Protein AF-A0A6P1DC90-F1 (afdb_monomer_lite)

Radius of gyration: 18.35 Å; chains: 1; bounding box: 37×31×52 Å

Foldseek 3Di:
DWAAVVVVVVVVVVVVVVVCVVVVHDPVVDPDDDDDDQPPWDWDADPVPRHTPDTIDHPPDCPCVVVVVVVVPDPVD

Secondary structure (DSSP, 8-state):
-EE-HHHHHHHHHHHHHHHHHHTT--GGG-S-------SS-B--B-TTT--BSSPEEPTT--TTHHHHHHHHTSTT-

Organism: NCBI:txid135487

Structure (mmCIF, N/CA/C/O backbone):
data_AF-A0A6P1DC90-F1
#
_entry.id   AF-A0A6P1DC90-F1
#
loop_
_atom_site.group_PDB
_atom_site.id
_atom_site.type_symbol
_atom_site.label_atom_id
_atom_site.label_alt_id
_atom_site.label_comp_id
_atom_site.label_asym_id
_atom_site.label_entity_id
_atom_site.label_seq_id
_atom_site.pdbx_PDB_ins_code
_atom_site.Cartn_x
_atom_site.Cartn_y
_atom_site.Cartn_z
_atom_site.occupancy
_atom_site.B_iso_or_equiv
_atom_site.auth_seq_id
_atom_site.auth_comp_id
_atom_site.auth_asym_id
_atom_site.auth_atom_id
_atom_site.pdbx_PDB_model_num
ATOM 1 N N . VAL A 1 1 ? 12.453 5.663 -6.821 1.00 94.19 1 VAL A N 1
ATOM 2 C CA . VAL A 1 1 ? 11.944 6.126 -5.514 1.00 94.19 1 VAL A CA 1
ATOM 3 C C . VAL A 1 1 ? 11.376 4.939 -4.752 1.00 94.19 1 VAL A C 1
ATOM 5 O O . VAL A 1 1 ? 10.624 4.159 -5.327 1.00 94.19 1 VAL A O 1
ATOM 8 N N . GLU A 1 2 ? 11.746 4.779 -3.482 1.00 97.50 2 GLU A N 1
ATOM 9 C CA . GLU A 1 2 ? 11.247 3.699 -2.621 1.00 97.50 2 GLU A CA 1
ATOM 10 C C . GLU A 1 2 ? 10.653 4.260 -1.333 1.00 97.50 2 GLU A C 1
ATOM 12 O O . GLU A 1 2 ? 11.175 5.238 -0.807 1.00 97.50 2 GLU A O 1
ATOM 17 N N . HIS A 1 3 ? 9.615 3.611 -0.802 1.00 97.62 3 HIS A N 1
ATOM 18 C CA . HIS A 1 3 ? 9.045 3.921 0.514 1.00 97.62 3 HIS A CA 1
ATOM 19 C C . HIS A 1 3 ? 9.000 2.671 1.396 1.00 97.62 3 HIS A C 1
ATOM 21 O O . HIS A 1 3 ? 8.765 1.569 0.901 1.00 97.62 3 HIS A O 1
ATOM 27 N N . ASN A 1 4 ? 9.161 2.837 2.710 1.00 98.06 4 ASN A N 1
ATOM 28 C CA . ASN A 1 4 ? 8.969 1.754 3.673 1.00 98.06 4 ASN A CA 1
ATOM 29 C C . ASN A 1 4 ? 7.459 1.439 3.831 1.00 98.06 4 ASN A C 1
ATOM 31 O O . ASN A 1 4 ? 6.71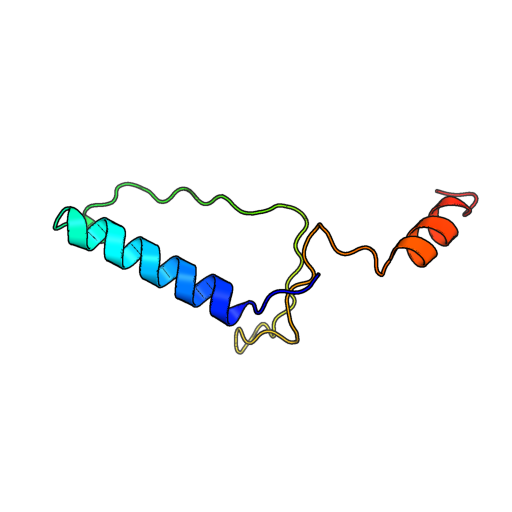1 2.308 4.285 1.00 98.06 4 ASN A O 1
ATOM 35 N N . PRO A 1 5 ? 6.980 0.219 3.504 1.00 97.50 5 PRO A N 1
ATOM 36 C CA . PRO A 1 5 ? 5.564 -0.137 3.616 1.00 97.50 5 PRO A CA 1
ATOM 37 C C . PRO A 1 5 ? 5.045 -0.121 5.055 1.00 97.50 5 PRO A C 1
ATOM 39 O O . PRO A 1 5 ? 3.873 0.178 5.272 1.00 97.50 5 PRO A O 1
ATOM 42 N N . VAL A 1 6 ? 5.911 -0.414 6.033 1.00 97.88 6 VAL A N 1
ATOM 43 C CA . VAL A 1 6 ? 5.548 -0.369 7.456 1.00 97.88 6 VAL A CA 1
ATOM 44 C C . VAL A 1 6 ? 5.256 1.069 7.873 1.00 97.88 6 VAL A C 1
ATOM 46 O O . VAL A 1 6 ? 4.234 1.319 8.501 1.00 97.88 6 VAL A O 1
ATOM 49 N N . GLU A 1 7 ? 6.075 2.029 7.435 1.00 98.00 7 GLU A N 1
ATOM 50 C CA . GLU A 1 7 ? 5.812 3.442 7.713 1.00 98.00 7 GLU A CA 1
ATOM 51 C C . GLU A 1 7 ? 4.510 3.911 7.046 1.00 98.00 7 GLU A C 1
ATOM 53 O O . GLU A 1 7 ? 3.700 4.572 7.690 1.00 98.00 7 GLU A O 1
ATOM 58 N N . ILE A 1 8 ? 4.254 3.536 5.785 1.00 96.81 8 ILE A N 1
ATOM 59 C CA . ILE A 1 8 ? 2.985 3.865 5.105 1.00 96.81 8 ILE A CA 1
ATOM 60 C C . ILE A 1 8 ? 1.784 3.390 5.938 1.00 96.81 8 ILE A C 1
ATOM 62 O O . ILE A 1 8 ? 0.816 4.137 6.117 1.00 96.81 8 ILE A O 1
ATOM 66 N N . TRP A 1 9 ? 1.851 2.168 6.467 1.00 96.62 9 TRP A N 1
ATOM 67 C CA . TRP A 1 9 ? 0.805 1.594 7.310 1.00 96.62 9 TRP A CA 1
ATOM 68 C C . TRP A 1 9 ? 0.649 2.348 8.635 1.00 96.62 9 TRP A C 1
ATOM 70 O O . TRP A 1 9 ? -0.445 2.812 8.955 1.00 96.62 9 TRP A O 1
ATOM 80 N N . GLU A 1 10 ? 1.741 2.542 9.372 1.00 98.06 10 GLU A N 1
ATOM 81 C CA . GLU A 1 10 ? 1.734 3.219 10.673 1.00 98.06 10 GLU A CA 1
ATOM 82 C C . GLU A 1 10 ? 1.206 4.653 10.571 1.00 98.06 10 GLU A C 1
ATOM 84 O O . GLU A 1 10 ? 0.370 5.073 11.376 1.00 98.06 10 GLU A O 1
ATOM 89 N N . ARG A 1 11 ? 1.631 5.397 9.543 1.00 98.06 11 ARG A N 1
ATOM 90 C CA . ARG A 1 11 ? 1.139 6.755 9.277 1.00 98.06 11 ARG A CA 1
ATOM 91 C C . ARG A 1 11 ? -0.353 6.753 8.963 1.00 98.06 11 ARG A C 1
ATOM 93 O O . ARG A 1 11 ? -1.070 7.607 9.482 1.00 98.06 11 ARG A O 1
ATOM 100 N N . SER A 1 12 ? -0.825 5.786 8.176 1.00 97.50 12 SER A N 1
ATOM 101 C CA . SER A 1 12 ? -2.249 5.633 7.849 1.00 97.50 12 SER A CA 1
ATOM 102 C C . SER A 1 12 ? -3.087 5.363 9.105 1.00 97.50 12 SER A C 1
ATOM 104 O O . SER A 1 12 ? -4.102 6.023 9.330 1.00 97.50 12 SER A O 1
ATOM 106 N N . CYS A 1 13 ? -2.634 4.466 9.985 1.00 97.31 13 CYS A N 1
ATOM 107 C CA . CYS A 1 13 ? -3.292 4.217 11.269 1.00 97.31 13 CYS A CA 1
ATOM 108 C C . CYS A 1 13 ? -3.314 5.464 12.164 1.00 97.31 13 CYS A C 1
ATOM 110 O O . CYS A 1 13 ? -4.354 5.787 12.742 1.00 97.31 13 CYS A O 1
ATOM 112 N N . ALA A 1 14 ? -2.194 6.186 12.255 1.00 98.31 14 ALA A N 1
ATOM 113 C CA . ALA A 1 14 ? -2.078 7.376 13.094 1.00 98.31 14 ALA A CA 1
ATOM 114 C C . ALA A 1 14 ? -3.052 8.489 12.670 1.00 98.31 14 ALA A C 1
ATOM 116 O O . ALA A 1 14 ? -3.702 9.106 13.522 1.00 98.31 14 ALA A O 1
ATOM 117 N N . VAL A 1 15 ? -3.202 8.737 11.362 1.00 97.69 15 VAL A N 1
ATOM 118 C CA . VAL A 1 15 ? -4.149 9.752 10.872 1.00 97.69 15 VAL A CA 1
ATOM 119 C C . VAL A 1 15 ? -5.605 9.337 11.083 1.00 97.69 15 VAL A C 1
ATOM 121 O O . VAL A 1 15 ? -6.410 10.188 11.460 1.00 97.69 15 VAL A O 1
ATOM 124 N N . ILE A 1 16 ? -5.941 8.048 10.939 1.00 97.44 16 ILE A N 1
ATOM 125 C CA . ILE A 1 16 ? -7.291 7.529 11.225 1.00 97.44 16 ILE A CA 1
ATOM 126 C C . ILE A 1 16 ? -7.639 7.742 12.704 1.00 97.44 16 ILE A C 1
ATOM 128 O O . ILE A 1 16 ? -8.685 8.310 13.017 1.00 97.44 16 ILE A O 1
ATOM 132 N N . GLN A 1 17 ? -6.747 7.346 13.617 1.00 97.31 17 GLN A N 1
ATOM 133 C CA . GLN A 1 17 ? -6.950 7.527 15.059 1.00 97.31 17 GLN A CA 1
ATOM 134 C C . GLN A 1 17 ? -7.103 9.005 15.431 1.00 97.31 17 GLN A C 1
ATOM 136 O O . GLN A 1 17 ? -8.004 9.370 16.185 1.00 97.31 17 GLN A O 1
ATOM 141 N N . THR A 1 18 ? -6.262 9.868 14.856 1.00 98.31 18 THR A N 1
ATOM 142 C CA . THR A 1 18 ? -6.327 11.319 15.077 1.00 98.31 18 THR A CA 1
ATOM 143 C C . THR A 1 18 ? -7.653 11.904 14.586 1.00 98.31 18 THR A C 1
ATOM 145 O O . THR A 1 18 ? -8.252 12.729 15.276 1.00 98.31 18 THR A O 1
ATOM 148 N N . ALA A 1 19 ? -8.134 11.483 13.413 1.00 97.38 19 ALA A N 1
ATOM 149 C CA . ALA A 1 19 ? -9.390 11.962 12.843 1.00 97.38 19 ALA A CA 1
ATOM 150 C C . ALA A 1 19 ? -10.601 11.561 13.699 1.00 97.38 19 ALA A C 1
ATOM 152 O O . ALA A 1 19 ? -11.430 12.414 14.011 1.00 97.38 19 ALA A O 1
ATOM 153 N N . LEU A 1 20 ? -10.668 10.301 14.143 1.00 97.94 20 LEU A N 1
ATOM 154 C CA . LEU A 1 20 ? -11.728 9.830 15.040 1.00 97.94 20 LEU A CA 1
ATOM 155 C C . LEU A 1 20 ? -11.696 10.561 16.387 1.00 97.94 20 LEU A C 1
ATOM 157 O O . LEU A 1 20 ? -12.720 11.078 16.836 1.00 97.94 20 LEU A O 1
ATOM 161 N N . GLY A 1 21 ? -10.509 10.674 16.992 1.00 98.00 21 GLY A N 1
ATOM 162 C CA . GLY A 1 21 ? -10.324 11.328 18.287 1.00 98.00 21 GLY A CA 1
ATOM 163 C C . GLY A 1 21 ? -10.741 12.800 18.285 1.00 98.00 21 GLY A C 1
ATOM 164 O O . GLY A 1 21 ? -11.378 13.254 19.232 1.00 98.00 21 GLY A O 1
ATOM 165 N N . ARG A 1 22 ? -10.468 13.537 17.197 1.00 97.81 22 ARG A N 1
ATOM 166 C CA . ARG A 1 22 ? -10.885 14.945 17.040 1.00 97.81 22 ARG A CA 1
ATOM 167 C C . ARG A 1 22 ? -12.399 15.150 17.074 1.00 97.81 22 ARG A C 1
ATOM 169 O O . ARG A 1 22 ? -12.843 16.226 17.460 1.00 97.81 22 ARG A O 1
ATOM 176 N N . HIS A 1 23 ? -13.174 14.140 16.688 1.00 96.31 23 HIS A N 1
ATOM 177 C CA . HIS A 1 23 ? -14.636 14.192 16.668 1.00 96.31 23 HIS A CA 1
ATOM 178 C C . HIS A 1 23 ? -15.285 13.353 17.778 1.00 96.31 23 HIS A C 1
ATOM 180 O O . HIS A 1 23 ? -16.506 13.238 17.810 1.00 96.31 23 HIS A O 1
ATOM 186 N N . GLY A 1 24 ? -14.490 12.772 18.688 1.00 97.38 24 GLY A N 1
ATOM 187 C CA . GLY A 1 24 ? -14.995 11.894 19.748 1.00 97.38 24 GLY A CA 1
ATOM 188 C C . GLY A 1 24 ? -15.674 10.623 19.226 1.00 97.38 24 GLY A C 1
ATOM 189 O O . GLY A 1 24 ? -16.485 10.035 19.937 1.00 97.38 24 GLY A O 1
ATOM 190 N N . LEU A 1 25 ? -15.364 10.215 17.993 1.00 97.88 25 LEU A N 1
ATOM 191 C CA . LEU A 1 25 ? -15.981 9.071 17.330 1.00 97.88 25 LEU A CA 1
ATOM 192 C C . LEU A 1 25 ? -15.239 7.776 17.661 1.00 97.88 25 LEU A C 1
ATOM 194 O O . LEU A 1 25 ? -14.020 7.745 17.843 1.00 97.88 25 LEU A O 1
ATOM 198 N N . ARG A 1 26 ? -15.985 6.679 17.678 1.00 97.25 26 ARG A N 1
ATOM 199 C CA . ARG A 1 26 ? -15.481 5.309 17.726 1.00 97.25 26 ARG A CA 1
ATOM 200 C C . ARG A 1 26 ? -15.536 4.699 16.332 1.00 97.25 26 ARG A C 1
ATOM 202 O O . ARG A 1 26 ? -16.317 5.108 15.481 1.00 97.25 26 ARG A O 1
ATOM 209 N N . ALA A 1 27 ? -14.750 3.647 16.113 1.00 96.00 27 ALA A N 1
ATOM 210 C CA . ALA A 1 27 ? -14.812 2.887 14.863 1.00 96.00 27 ALA A CA 1
ATOM 211 C C . ALA A 1 27 ? -16.219 2.317 14.586 1.00 96.00 27 ALA A C 1
ATOM 213 O O . ALA A 1 27 ? -16.613 2.217 13.431 1.00 96.00 27 ALA A O 1
ATOM 214 N N . SER A 1 28 ? -16.987 1.999 15.638 1.00 97.50 28 SER A N 1
ATOM 215 C CA . SER A 1 28 ? -18.382 1.541 15.548 1.00 97.50 28 SER A CA 1
ATOM 216 C C . SER A 1 28 ? -19.351 2.581 14.986 1.00 97.50 28 SER A C 1
ATOM 218 O O . SER A 1 28 ? -20.444 2.214 14.571 1.00 97.50 28 SER A O 1
ATOM 220 N N . ASP A 1 29 ? -18.968 3.859 14.984 1.00 97.62 29 ASP A N 1
ATOM 221 C CA . ASP A 1 29 ? -19.820 4.954 14.518 1.00 97.62 29 ASP A CA 1
ATOM 222 C C . ASP A 1 29 ? -19.684 5.168 12.997 1.00 97.62 29 ASP A C 1
ATOM 224 O O . ASP A 1 29 ? -20.432 5.940 12.399 1.00 97.62 29 ASP A O 1
ATOM 228 N N . LEU A 1 30 ? -18.727 4.489 12.350 1.00 96.69 30 LEU A N 1
ATOM 229 C CA . LEU A 1 30 ? -18.491 4.581 10.913 1.00 96.69 30 LEU A CA 1
ATOM 230 C C . LEU A 1 30 ? -19.416 3.634 10.144 1.00 96.69 30 LEU A C 1
ATOM 232 O O . LEU A 1 30 ? -19.373 2.421 10.327 1.00 96.69 30 LEU A O 1
ATOM 236 N N . ALA A 1 31 ? -20.189 4.181 9.205 1.00 98.12 31 ALA A N 1
ATOM 237 C CA . ALA A 1 31 ? -21.025 3.375 8.315 1.00 98.12 31 ALA A CA 1
ATOM 238 C C . ALA A 1 31 ? -20.213 2.624 7.241 1.00 98.12 31 ALA A C 1
ATOM 240 O O . ALA A 1 31 ? -20.616 1.553 6.794 1.00 98.12 31 ALA A O 1
ATOM 241 N N . ALA A 1 32 ? -19.087 3.195 6.799 1.00 97.69 32 ALA A N 1
ATOM 242 C CA . ALA A 1 32 ? -18.234 2.636 5.754 1.00 97.69 32 ALA A CA 1
ATOM 243 C C . ALA A 1 32 ? -16.813 3.223 5.809 1.00 97.69 32 ALA A C 1
ATOM 245 O O . ALA A 1 32 ? -16.581 4.266 6.421 1.00 97.69 32 ALA A O 1
ATOM 246 N N . VAL A 1 33 ? -15.875 2.575 5.109 1.00 96.62 33 VAL A N 1
ATOM 247 C CA . VAL A 1 33 ? -14.506 3.065 4.888 1.00 96.62 33 VAL A CA 1
ATOM 248 C C . VAL A 1 33 ? -14.233 3.115 3.388 1.00 96.62 33 VAL A C 1
ATOM 250 O O . VAL A 1 33 ? -14.311 2.097 2.703 1.00 96.62 33 VAL A O 1
ATOM 253 N N . GLY A 1 34 ? -13.902 4.302 2.882 1.00 97.94 34 GLY A N 1
ATOM 254 C CA . GLY A 1 34 ? -13.381 4.479 1.529 1.00 97.94 34 GLY A CA 1
ATOM 255 C C . GLY A 1 34 ? -11.860 4.374 1.532 1.00 97.94 34 GLY A C 1
ATOM 256 O O . GLY A 1 34 ? -11.201 5.007 2.354 1.00 97.94 34 GLY A O 1
ATOM 257 N N . VAL A 1 35 ? -11.299 3.594 0.610 1.00 97.00 35 VAL A N 1
ATOM 258 C CA . VAL A 1 35 ? -9.848 3.443 0.456 1.00 97.00 35 VAL A CA 1
ATOM 259 C C . VAL A 1 35 ? -9.430 4.049 -0.876 1.00 97.00 35 VAL A C 1
ATOM 261 O O . VAL A 1 35 ? -9.984 3.717 -1.920 1.00 97.00 35 VAL A O 1
ATOM 264 N N . THR A 1 36 ? -8.447 4.941 -0.829 1.00 97.00 36 THR A N 1
ATOM 265 C CA . THR A 1 36 ? -7.782 5.506 -2.005 1.00 97.00 36 THR A CA 1
ATOM 266 C C . THR A 1 36 ? -6.278 5.497 -1.770 1.00 97.00 36 THR A C 1
ATOM 268 O O . THR A 1 36 ? -5.821 5.606 -0.630 1.00 97.00 36 THR A O 1
ATOM 271 N N . ASN A 1 37 ? -5.501 5.331 -2.834 1.00 95.94 37 ASN A N 1
ATOM 272 C CA . ASN A 1 37 ? -4.055 5.184 -2.756 1.00 95.94 37 ASN A CA 1
ATOM 273 C C . ASN A 1 37 ? -3.365 5.822 -3.962 1.00 95.94 37 ASN A C 1
ATOM 275 O O . ASN A 1 37 ? -3.951 5.983 -5.032 1.00 95.94 37 ASN A O 1
ATOM 279 N N . GLN A 1 38 ? -2.076 6.123 -3.802 1.00 93.06 38 GLN A N 1
ATOM 280 C CA . GLN A 1 38 ? -1.1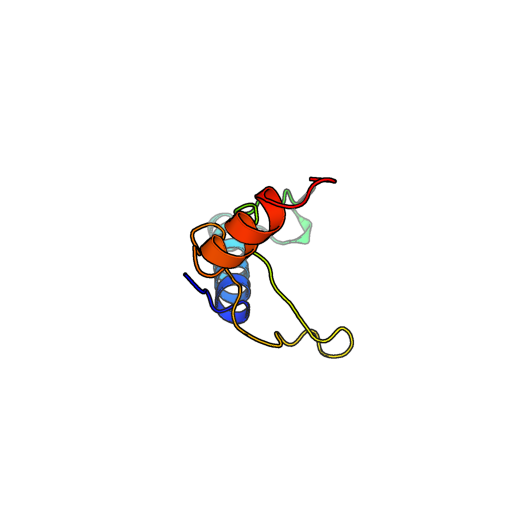99 6.334 -4.950 1.00 93.06 38 GLN A CA 1
ATOM 281 C C . GLN A 1 38 ? -1.192 5.067 -5.814 1.00 93.06 38 GLN A C 1
ATOM 283 O O . GLN A 1 38 ? -0.984 3.962 -5.300 1.00 93.06 38 GLN A O 1
ATOM 288 N N . ARG A 1 39 ? -1.478 5.219 -7.107 1.00 96.06 39 ARG A N 1
ATOM 289 C CA . ARG A 1 39 ? -1.534 4.099 -8.050 1.00 96.06 39 ARG A CA 1
ATOM 290 C C . ARG A 1 39 ? -0.114 3.631 -8.409 1.00 96.06 39 ARG A C 1
ATOM 292 O O . ARG A 1 39 ? 0.862 4.244 -7.982 1.00 96.06 39 ARG A O 1
ATOM 299 N N . GLU A 1 40 ? -0.026 2.492 -9.101 1.00 97.38 40 GLU A N 1
ATOM 300 C CA . GLU A 1 40 ? 1.189 1.818 -9.612 1.00 97.38 40 GLU A CA 1
ATOM 301 C C . GLU A 1 40 ? 2.243 1.362 -8.574 1.00 97.38 40 GLU A C 1
ATOM 303 O O . GLU A 1 40 ? 2.949 0.379 -8.815 1.00 97.38 40 GLU A O 1
ATOM 308 N N . THR A 1 41 ? 2.336 2.000 -7.402 1.00 97.56 41 THR A N 1
ATOM 309 C CA . THR A 1 41 ? 3.236 1.599 -6.314 1.00 97.56 41 THR A CA 1
ATOM 310 C C . THR A 1 41 ? 3.056 0.120 -5.977 1.00 97.56 41 THR A C 1
ATOM 312 O O . THR A 1 41 ? 1.963 -0.323 -5.628 1.00 97.56 41 THR A O 1
ATOM 315 N N . THR A 1 42 ? 4.150 -0.638 -6.034 1.00 97.81 42 THR A N 1
ATOM 316 C CA . THR A 1 42 ? 4.142 -2.094 -5.868 1.00 97.81 42 THR A CA 1
ATOM 317 C C . THR A 1 42 ? 4.809 -2.498 -4.557 1.00 97.81 42 THR A C 1
ATOM 319 O O . T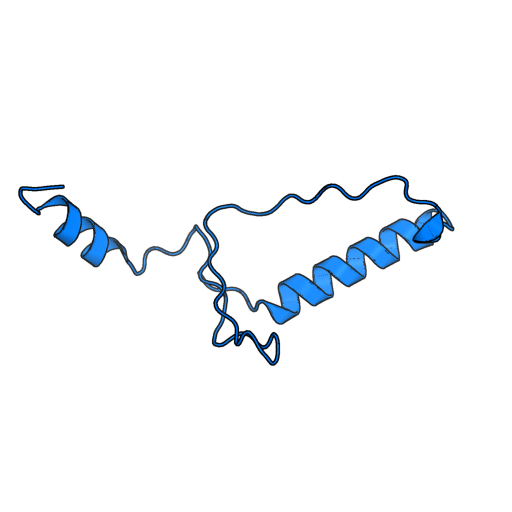HR A 1 42 ? 5.943 -2.104 -4.270 1.00 97.81 42 THR A O 1
ATOM 322 N N . VAL A 1 43 ? 4.111 -3.323 -3.773 1.00 98.00 43 VAL A N 1
ATOM 323 C CA . VAL A 1 43 ? 4.587 -3.903 -2.511 1.00 98.00 43 VAL A CA 1
ATOM 324 C C . VAL A 1 43 ? 4.565 -5.422 -2.628 1.00 98.00 43 VAL A C 1
ATOM 326 O O . VAL A 1 43 ? 3.578 -5.991 -3.085 1.00 98.00 43 VAL A O 1
ATOM 329 N N . LEU A 1 44 ? 5.639 -6.076 -2.184 1.00 98.19 44 LEU A N 1
ATOM 330 C CA . LEU A 1 44 ? 5.711 -7.529 -2.049 1.00 98.19 44 LEU A CA 1
ATOM 331 C C . LEU A 1 44 ? 5.857 -7.891 -0.571 1.00 98.19 44 LEU A C 1
ATOM 333 O O . LEU A 1 44 ? 6.722 -7.343 0.118 1.00 98.19 44 LEU A O 1
ATOM 337 N N . TRP A 1 45 ? 5.045 -8.831 -0.098 1.00 98.25 45 TRP A N 1
ATOM 338 C CA . TRP A 1 45 ? 5.056 -9.301 1.285 1.00 98.25 45 TRP A CA 1
ATOM 339 C C . TRP A 1 45 ? 4.962 -10.825 1.362 1.00 98.25 45 TRP A C 1
ATOM 341 O O . TRP A 1 45 ? 4.475 -11.487 0.444 1.00 98.25 45 TRP A O 1
ATOM 351 N N . ASP A 1 46 ? 5.427 -11.382 2.477 1.00 98.12 46 ASP A N 1
ATOM 352 C CA . ASP A 1 46 ? 5.217 -12.788 2.802 1.00 98.12 46 ASP A CA 1
ATOM 353 C C . ASP A 1 46 ? 3.766 -13.009 3.257 1.00 98.12 46 ASP A C 1
ATOM 355 O O . ASP A 1 46 ? 3.283 -12.366 4.191 1.00 98.12 46 ASP A O 1
ATOM 359 N N . ARG A 1 47 ? 3.058 -13.940 2.607 1.00 97.62 47 ARG A N 1
ATOM 360 C CA . ARG A 1 47 ? 1.622 -14.161 2.841 1.00 97.62 47 ARG A CA 1
ATOM 361 C C . ARG A 1 47 ? 1.275 -14.667 4.246 1.00 97.62 47 ARG A C 1
ATOM 363 O O . ARG A 1 47 ? 0.138 -14.499 4.668 1.00 97.62 47 ARG A O 1
ATOM 370 N N . HIS A 1 48 ? 2.199 -15.347 4.927 1.00 98.12 48 HIS A N 1
ATOM 371 C CA . HIS A 1 48 ? 1.936 -15.970 6.228 1.00 98.12 48 HIS A CA 1
ATOM 372 C C . HIS A 1 48 ? 2.216 -14.999 7.376 1.00 98.12 48 HIS A C 1
ATOM 374 O O . HIS A 1 48 ? 1.558 -15.054 8.409 1.00 98.12 48 HIS A O 1
ATOM 380 N N . THR A 1 49 ? 3.191 -14.111 7.195 1.00 97.75 49 THR A N 1
ATOM 381 C CA . THR A 1 49 ? 3.649 -13.169 8.223 1.00 97.75 49 THR A CA 1
ATOM 382 C C . THR A 1 49 ? 3.162 -11.741 7.992 1.00 97.75 49 THR A C 1
ATOM 384 O O . THR A 1 49 ? 3.223 -10.928 8.910 1.00 97.75 49 THR A O 1
ATOM 387 N N . GLY A 1 50 ? 2.735 -11.405 6.771 1.00 96.06 50 GLY A N 1
ATOM 388 C CA . GLY A 1 50 ? 2.397 -10.039 6.363 1.00 96.06 50 GLY A CA 1
ATOM 389 C C . GLY A 1 50 ? 3.608 -9.107 6.250 1.00 96.06 50 GLY A C 1
ATOM 390 O O . GLY A 1 50 ? 3.441 -7.916 5.992 1.00 96.06 50 GLY A O 1
ATOM 391 N N . ARG A 1 51 ? 4.832 -9.612 6.451 1.00 97.44 51 ARG A N 1
ATOM 392 C CA . ARG A 1 51 ? 6.040 -8.783 6.464 1.00 97.44 51 ARG A CA 1
ATOM 393 C C . ARG A 1 51 ? 6.460 -8.412 5.042 1.00 97.44 51 ARG A C 1
ATOM 395 O O . ARG A 1 51 ? 6.543 -9.305 4.193 1.00 97.44 51 ARG A O 1
ATOM 402 N N . PRO A 1 52 ? 6.776 -7.134 4.772 1.00 98.12 52 PRO A N 1
ATOM 403 C CA . PRO A 1 52 ? 7.339 -6.741 3.491 1.00 98.12 52 PRO A CA 1
ATOM 404 C C . PRO A 1 52 ? 8.665 -7.452 3.229 1.00 98.12 52 PRO A C 1
ATOM 406 O O . PRO A 1 52 ? 9.524 -7.521 4.105 1.00 98.12 52 PRO A O 1
ATOM 409 N N . VAL A 1 53 ? 8.843 -7.944 2.005 1.00 97.81 53 VAL A N 1
ATOM 410 C CA . VAL A 1 53 ? 10.113 -8.541 1.562 1.00 97.81 53 VAL A CA 1
ATOM 411 C C . VAL A 1 53 ? 11.164 -7.449 1.341 1.00 97.81 53 VAL A C 1
ATOM 413 O O . VAL A 1 53 ? 12.354 -7.664 1.552 1.00 97.81 53 VAL A O 1
ATOM 416 N N . ARG A 1 54 ? 10.716 -6.265 0.910 1.00 97.69 54 ARG A N 1
ATOM 417 C CA . ARG A 1 54 ? 11.529 -5.066 0.685 1.00 97.69 54 ARG A CA 1
ATOM 418 C C . ARG A 1 54 ? 10.657 -3.813 0.704 1.00 97.69 54 ARG A C 1
ATOM 420 O O . ARG A 1 54 ? 9.433 -3.904 0.813 1.00 97.69 54 ARG A O 1
ATOM 427 N N . ASN A 1 55 ? 11.292 -2.654 0.550 1.00 98.44 55 ASN A N 1
ATOM 428 C CA . ASN A 1 55 ? 10.579 -1.398 0.370 1.00 98.44 55 ASN A CA 1
ATOM 429 C C . ASN A 1 55 ? 9.663 -1.420 -0.864 1.00 98.44 55 ASN A C 1
ATOM 431 O O . ASN A 1 55 ? 9.953 -2.084 -1.864 1.00 98.44 55 ASN A O 1
ATOM 435 N N . ALA A 1 56 ? 8.576 -0.653 -0.793 1.00 97.94 56 ALA A N 1
ATOM 436 C CA . ALA A 1 56 ? 7.688 -0.411 -1.918 1.00 97.94 56 ALA A CA 1
ATOM 437 C C . ALA A 1 56 ? 8.452 0.291 -3.044 1.00 97.94 56 ALA A C 1
ATOM 439 O O . ALA A 1 56 ? 9.131 1.289 -2.789 1.00 97.94 56 ALA A O 1
ATOM 440 N N . ILE A 1 57 ? 8.297 -0.178 -4.283 1.00 98.25 57 ILE A N 1
ATOM 441 C CA . ILE A 1 57 ? 8.700 0.604 -5.457 1.00 98.25 57 ILE A CA 1
ATOM 442 C C . ILE A 1 57 ? 7.557 1.563 -5.757 1.00 98.25 57 ILE A C 1
ATOM 444 O O . ILE A 1 57 ? 6.442 1.120 -6.023 1.00 98.25 57 ILE A O 1
ATOM 448 N N . VAL A 1 58 ? 7.828 2.862 -5.692 1.00 97.75 58 VAL A N 1
ATOM 449 C CA . VAL A 1 58 ? 6.822 3.906 -5.921 1.00 97.75 58 VAL A CA 1
ATOM 450 C C . VAL A 1 58 ? 6.678 4.170 -7.420 1.00 97.75 58 VAL A C 1
ATOM 452 O O . VAL A 1 58 ? 7.645 4.016 -8.157 1.00 97.75 58 VAL A O 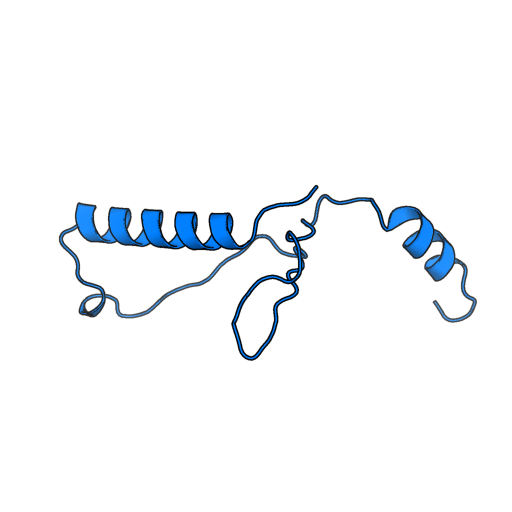1
ATOM 455 N N . TRP A 1 59 ? 5.504 4.616 -7.872 1.00 96.50 59 TRP A N 1
ATOM 456 C CA . TRP A 1 59 ? 5.207 4.930 -9.282 1.00 96.50 59 TRP A CA 1
ATOM 457 C C . TRP A 1 59 ? 6.209 5.870 -9.980 1.00 96.50 59 TRP A C 1
ATOM 459 O O . TRP A 1 59 ? 6.359 5.821 -11.194 1.00 96.50 59 TRP A O 1
ATOM 469 N N . GLN A 1 60 ? 6.915 6.715 -9.224 1.00 96.69 60 GLN A N 1
ATOM 470 C CA . GLN A 1 60 ? 7.949 7.623 -9.742 1.00 96.69 60 GLN A CA 1
ATOM 471 C C . GLN A 1 60 ? 9.295 6.933 -10.005 1.00 96.69 60 GLN A C 1
ATOM 473 O O . GLN A 1 60 ? 10.269 7.582 -10.376 1.00 96.69 60 GLN A O 1
ATOM 478 N N . ASP A 1 61 ? 9.415 5.643 -9.706 1.00 97.56 61 ASP A N 1
ATOM 479 C CA . ASP A 1 61 ? 10.651 4.904 -9.892 1.00 97.56 61 ASP A CA 1
ATOM 480 C C . ASP A 1 61 ? 10.904 4.567 -11.366 1.00 97.56 61 ASP A C 1
ATOM 482 O O . ASP A 1 61 ? 10.087 3.928 -12.021 1.00 97.56 61 ASP A O 1
ATOM 486 N N . THR A 1 62 ? 12.074 4.959 -11.869 1.00 97.44 62 THR A N 1
ATOM 487 C CA . THR A 1 62 ? 12.470 4.783 -13.273 1.00 97.44 62 THR A CA 1
ATOM 488 C C . THR A 1 62 ? 13.434 3.616 -13.490 1.00 97.44 62 THR A C 1
ATOM 490 O O . THR A 1 62 ? 13.921 3.419 -14.598 1.00 97.44 62 THR A O 1
ATOM 493 N N . ARG A 1 63 ? 13.718 2.778 -12.478 1.00 97.62 63 ARG A N 1
ATOM 494 C CA . ARG A 1 63 ? 14.782 1.753 -12.578 1.00 97.62 63 ARG A CA 1
ATOM 495 C C . ARG A 1 63 ? 14.545 0.690 -13.654 1.00 97.62 63 ARG A C 1
ATOM 497 O O . ARG A 1 63 ? 15.448 -0.082 -13.959 1.00 97.62 63 ARG A O 1
ATOM 504 N N . THR A 1 64 ? 13.312 0.573 -14.143 1.00 97.25 64 THR A N 1
ATOM 505 C CA . THR A 1 64 ? 12.916 -0.409 -15.161 1.00 97.25 64 THR A CA 1
ATOM 506 C C . THR A 1 64 ? 12.898 0.170 -16.576 1.00 97.25 64 THR A C 1
ATOM 508 O O . THR A 1 64 ? 12.528 -0.550 -17.497 1.00 97.25 64 THR A O 1
ATOM 511 N N . GLU A 1 65 ? 13.339 1.415 -16.777 1.00 97.31 65 GLU A N 1
ATOM 512 C CA . GLU A 1 65 ? 13.349 2.097 -18.079 1.00 97.31 65 GLU A CA 1
ATOM 513 C C . GLU A 1 65 ? 14.029 1.267 -19.180 1.00 97.31 65 GLU A C 1
ATOM 515 O O . GLU A 1 65 ? 13.395 0.945 -20.185 1.00 97.31 65 GLU A O 1
ATOM 520 N N . ASP A 1 66 ? 15.256 0.792 -18.947 1.00 97.50 66 ASP A N 1
ATOM 521 C CA . ASP A 1 66 ? 15.974 -0.065 -19.904 1.00 97.50 66 ASP A CA 1
ATOM 522 C C . ASP A 1 66 ? 15.232 -1.377 -20.199 1.00 97.50 66 ASP A C 1
ATOM 524 O O . ASP A 1 66 ? 15.259 -1.899 -21.316 1.00 97.50 66 ASP A O 1
ATOM 528 N N . LEU A 1 67 ? 14.567 -1.954 -19.192 1.00 96.88 67 LEU A N 1
ATOM 529 C CA . LEU A 1 67 ? 13.779 -3.171 -19.374 1.00 96.88 67 LEU A CA 1
ATOM 530 C C . LEU A 1 67 ? 12.565 -2.899 -20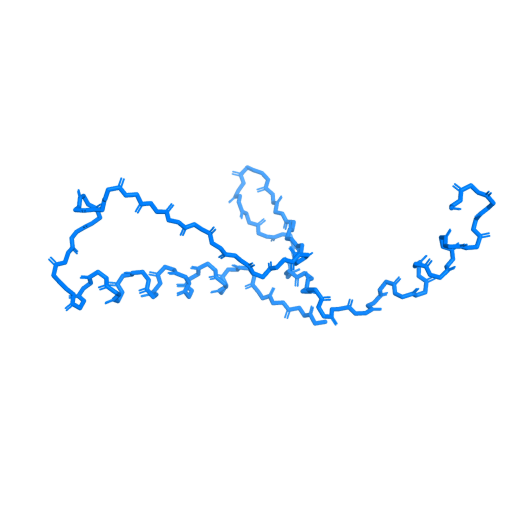.264 1.00 96.88 67 LEU A C 1
ATOM 532 O O . LEU A 1 67 ? 12.322 -3.678 -21.183 1.00 96.88 67 LEU A O 1
ATOM 536 N N . VAL A 1 68 ? 11.847 -1.805 -20.016 1.00 96.69 68 VAL A N 1
ATOM 537 C CA . VAL A 1 68 ? 10.701 -1.379 -20.826 1.00 96.69 68 VAL A CA 1
ATOM 538 C C . VAL A 1 68 ? 11.137 -1.106 -22.265 1.00 96.69 68 VAL A C 1
ATOM 540 O O . VAL A 1 68 ? 10.512 -1.624 -23.187 1.00 96.69 68 VAL A 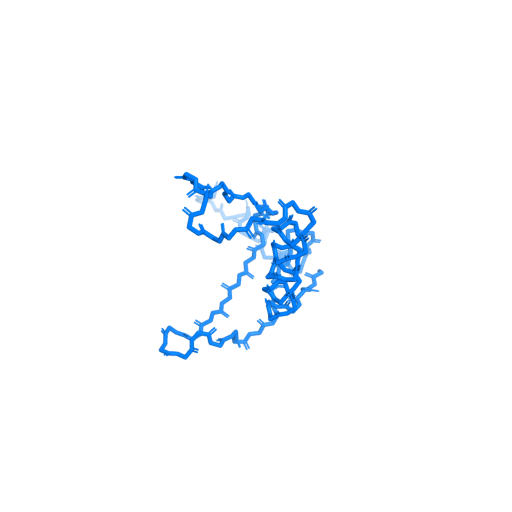O 1
ATOM 543 N N . ALA A 1 69 ? 12.253 -0.400 -22.470 1.00 96.56 69 ALA A N 1
ATOM 544 C CA . ALA A 1 69 ? 12.796 -0.128 -23.800 1.00 96.56 69 ALA A CA 1
ATOM 545 C C . ALA A 1 69 ? 13.104 -1.417 -24.581 1.00 96.56 69 ALA A C 1
ATOM 547 O O . ALA A 1 69 ? 12.768 -1.528 -25.759 1.00 96.56 69 ALA A O 1
ATOM 548 N N . ARG A 1 70 ? 13.685 -2.430 -23.922 1.00 96.81 70 ARG A N 1
ATOM 549 C CA . ARG A 1 70 ? 13.927 -3.746 -24.543 1.00 96.81 70 ARG A CA 1
ATOM 550 C C . ARG A 1 70 ? 12.643 -4.511 -24.847 1.00 96.81 70 ARG A C 1
ATOM 552 O O . ARG A 1 70 ? 12.597 -5.225 -25.843 1.00 96.81 70 ARG A O 1
ATOM 559 N N . LEU A 1 71 ? 11.630 -4.420 -23.985 1.00 96.25 71 LEU A N 1
ATOM 560 C CA . LEU A 1 71 ? 10.344 -5.084 -24.212 1.00 96.25 71 LEU A CA 1
ATOM 561 C C . LEU A 1 71 ? 9.606 -4.468 -25.403 1.00 96.25 71 LEU A C 1
ATOM 563 O O . LEU A 1 71 ? 9.078 -5.213 -26.216 1.00 96.25 71 LEU A O 1
ATOM 567 N N . ALA A 1 72 ? 9.654 -3.144 -25.557 1.00 95.25 72 ALA A N 1
ATOM 568 C CA . ALA A 1 72 ? 9.030 -2.431 -26.673 1.00 95.25 72 ALA A CA 1
ATOM 569 C C . ALA A 1 72 ? 9.654 -2.742 -28.049 1.00 95.25 72 ALA A C 1
ATOM 571 O O . ALA A 1 72 ? 9.027 -2.509 -29.074 1.00 95.25 72 ALA A O 1
ATOM 572 N N . GLN A 1 73 ? 10.886 -3.258 -28.092 1.00 94.69 73 GLN A N 1
ATOM 573 C CA . GLN A 1 73 ? 11.548 -3.678 -29.336 1.00 94.69 73 GLN A CA 1
ATOM 574 C C . GLN A 1 73 ? 11.176 -5.104 -29.763 1.00 94.69 73 GLN A C 1
ATOM 576 O O . GLN A 1 73 ? 11.657 -5.579 -30.795 1.00 94.69 73 GLN A O 1
ATOM 581 N N . ARG A 1 74 ? 10.380 -5.826 -28.965 1.00 91.75 74 ARG A N 1
ATOM 582 C CA . ARG A 1 74 ? 10.001 -7.194 -29.305 1.00 91.75 74 ARG A CA 1
ATOM 583 C C . ARG A 1 74 ? 8.962 -7.198 -30.437 1.00 91.75 74 ARG A C 1
ATOM 585 O O . ARG A 1 74 ? 8.069 -6.361 -30.429 1.00 91.75 74 ARG A O 1
ATOM 592 N N . PRO A 1 75 ? 9.059 -8.130 -31.403 1.00 80.44 75 PRO A N 1
ATOM 593 C CA . PRO A 1 75 ? 8.173 -8.157 -32.570 1.00 80.44 75 PRO A CA 1
ATOM 594 C C . PRO A 1 75 ? 6.694 -8.434 -32.250 1.00 80.44 75 PRO A C 1
ATOM 596 O O . PRO A 1 75 ? 5.846 -8.262 -33.120 1.00 80.44 75 PRO A O 1
ATOM 599 N N . ASP A 1 76 ? 6.401 -8.903 -31.038 1.00 82.00 76 ASP A N 1
ATOM 600 C CA . ASP A 1 76 ? 5.081 -9.241 -30.503 1.00 82.00 76 ASP A CA 1
ATOM 601 C C . ASP A 1 76 ? 4.539 -8.216 -29.487 1.00 82.00 76 ASP A C 1
ATOM 603 O O . ASP A 1 76 ? 3.465 -8.443 -28.924 1.00 82.00 76 ASP A O 1
ATOM 607 N N . ALA A 1 77 ? 5.281 -7.131 -29.231 1.00 59.22 77 ALA A N 1
ATOM 608 C CA . ALA A 1 77 ? 4.888 -6.053 -28.320 1.00 59.22 77 ALA A CA 1
ATOM 609 C C . ALA A 1 77 ? 3.932 -5.037 -28.962 1.00 59.22 77 ALA A C 1
ATOM 611 O O . ALA A 1 77 ? 4.052 -4.772 -30.180 1.00 59.22 77 ALA A O 1
#

pLDDT: mean 96.29, std 5.08, range [59.22, 98.44]

Sequence (77 aa):
VEHNPVEIWERSCAVIQTALGRHGLRASDLAAVGVTNQRETTVLWDRHTGRPVRNAIVWQDTRTEDLVARLAQRPDA

InterPro domains:
  IPR018484 Carbohydrate kinase FGGY, N-terminal [PF00370] (1-73)
  IPR043129 ATPase, nucleotide binding domain [SSF53067] (1-74)